Protein AF-A0A5C3KF62-F1 (afdb_monomer_lite)

Structure (mmCIF, N/CA/C/O backbone):
data_AF-A0A5C3KF62-F1
#
_entry.id   AF-A0A5C3KF62-F1
#
loop_
_atom_site.group_PDB
_atom_site.id
_atom_site.type_symbol
_atom_site.label_atom_id
_atom_site.label_alt_id
_atom_site.label_comp_id
_atom_site.label_asym_id
_atom_site.label_entity_id
_atom_site.label_seq_id
_atom_site.pdbx_PDB_ins_code
_atom_site.Cartn_x
_atom_site.Cartn_y
_atom_site.Cartn_z
_atom_site.occupancy
_atom_site.B_iso_or_equiv
_atom_site.auth_seq_id
_atom_site.auth_comp_id
_atom_site.auth_asym_id
_atom_site.auth_atom_id
_atom_site.pdbx_PDB_model_num
ATOM 1 N N . MET A 1 1 ? -31.194 -7.137 2.873 1.00 35.03 1 MET A N 1
ATOM 2 C CA . MET A 1 1 ? -30.695 -8.421 3.403 1.00 35.03 1 MET A CA 1
ATOM 3 C C . MET A 1 1 ? -29.855 -8.098 4.618 1.00 35.03 1 MET A C 1
ATOM 5 O O . MET A 1 1 ? -28.847 -7.423 4.482 1.00 35.03 1 MET A O 1
ATOM 9 N N . SER A 1 2 ? -30.361 -8.461 5.791 1.00 51.53 2 SER A N 1
ATOM 10 C CA . SER A 1 2 ? -29.758 -8.175 7.091 1.00 51.53 2 SER A CA 1
ATOM 11 C C . SER A 1 2 ? -28.684 -9.215 7.401 1.00 51.53 2 SER A C 1
ATOM 13 O O . SER A 1 2 ? -28.989 -10.405 7.411 1.00 51.53 2 SER A O 1
ATOM 15 N N . SER A 1 3 ? -27.454 -8.788 7.676 1.00 46.00 3 SER A N 1
ATOM 16 C CA . SER A 1 3 ? -26.420 -9.635 8.280 1.00 46.00 3 SER A CA 1
ATOM 17 C C . SER A 1 3 ? -26.345 -9.331 9.775 1.00 46.00 3 SER A C 1
ATOM 19 O O . SER A 1 3 ? -25.869 -8.274 10.186 1.00 46.00 3 SER A O 1
ATOM 21 N N . LEU A 1 4 ? -26.875 -10.254 10.575 1.00 55.00 4 LEU A N 1
ATOM 22 C CA . LEU A 1 4 ? -26.883 -10.215 12.031 1.00 55.00 4 LEU A CA 1
ATOM 23 C C . LEU A 1 4 ? -25.556 -10.784 12.578 1.00 55.00 4 LEU A C 1
ATOM 25 O O . LEU A 1 4 ? -25.216 -11.925 12.291 1.00 55.00 4 LEU A O 1
ATOM 29 N N . ASN A 1 5 ? -24.891 -9.989 13.417 1.00 70.38 5 ASN A N 1
ATOM 30 C CA . ASN A 1 5 ? -24.094 -10.375 14.589 1.00 70.38 5 ASN A CA 1
ATOM 31 C C . ASN A 1 5 ? -22.841 -11.270 14.418 1.00 70.38 5 ASN A C 1
ATOM 33 O O . ASN A 1 5 ? -22.902 -12.488 14.565 1.00 70.38 5 ASN A O 1
ATOM 37 N N . CYS A 1 6 ? -21.676 -10.619 14.327 1.00 50.72 6 CYS A N 1
ATOM 38 C CA . CYS A 1 6 ? -20.430 -11.100 14.928 1.00 50.72 6 CYS A CA 1
ATOM 39 C C . CYS A 1 6 ? -19.876 -9.970 15.810 1.00 50.72 6 CYS A C 1
ATOM 41 O O . CYS A 1 6 ? -19.824 -8.816 15.394 1.00 50.72 6 CYS A O 1
ATOM 43 N N . THR A 1 7 ? -19.516 -10.285 17.047 1.00 60.16 7 THR A N 1
ATOM 44 C CA . THR A 1 7 ? -18.985 -9.349 18.044 1.00 60.16 7 THR A CA 1
ATOM 45 C C . THR A 1 7 ? -17.746 -8.591 17.555 1.00 60.16 7 THR A C 1
ATOM 47 O O . THR A 1 7 ? -16.794 -9.223 17.103 1.00 60.16 7 THR A O 1
ATOM 50 N N . GLY A 1 8 ? -17.707 -7.275 17.790 1.00 59.47 8 GLY A N 1
ATOM 51 C CA . GLY A 1 8 ? -16.465 -6.497 17.838 1.00 59.47 8 GLY A CA 1
ATOM 52 C C . GLY A 1 8 ? -16.222 -5.606 16.623 1.00 59.47 8 GLY A C 1
ATOM 53 O O . GLY A 1 8 ? -15.629 -6.047 15.652 1.00 59.47 8 GLY A O 1
ATOM 54 N N . ILE A 1 9 ? -16.628 -4.343 16.773 1.00 56.62 9 ILE A N 1
ATOM 55 C CA . ILE A 1 9 ? -16.185 -3.140 16.042 1.00 56.62 9 ILE A CA 1
ATOM 56 C C . ILE A 1 9 ? -16.285 -3.216 14.527 1.00 56.62 9 ILE A C 1
ATOM 58 O O . ILE A 1 9 ? -15.514 -3.896 13.856 1.00 56.62 9 ILE A O 1
ATOM 62 N N . ASP A 1 10 ? -17.199 -2.408 14.000 1.00 64.50 10 ASP A N 1
ATOM 63 C CA . ASP A 1 10 ? -17.324 -2.220 12.566 1.00 64.50 10 ASP A CA 1
ATOM 64 C C . ASP A 1 10 ? -16.020 -1.597 12.023 1.00 64.50 10 ASP A C 1
ATOM 66 O O . ASP A 1 10 ? -15.605 -0.534 12.506 1.00 64.50 10 ASP A O 1
ATOM 70 N N . PRO A 1 11 ? -15.309 -2.260 11.095 1.00 63.50 11 PRO A N 1
ATOM 71 C CA . PRO A 1 11 ? -14.113 -1.702 10.484 1.00 63.50 11 PRO A CA 1
ATOM 72 C C . PRO A 1 11 ? -14.377 -0.337 9.867 1.00 63.50 11 PRO A C 1
ATOM 74 O O . PRO A 1 11 ? -15.355 -0.147 9.149 1.00 63.50 11 PRO A O 1
ATOM 77 N N . ASN A 1 12 ? -13.439 0.591 10.063 1.00 73.06 12 ASN A N 1
ATOM 78 C CA . ASN A 1 12 ? -13.526 1.886 9.410 1.00 73.06 12 ASN A CA 1
ATOM 79 C C . ASN A 1 12 ? -13.448 1.693 7.874 1.00 73.06 12 ASN A C 1
ATOM 81 O O . ASN A 1 12 ? -12.402 1.233 7.379 1.00 73.06 12 ASN A O 1
ATOM 85 N N . PRO A 1 13 ? -14.514 2.030 7.117 1.00 73.94 13 PRO A N 1
ATOM 86 C CA . PRO A 1 13 ? -14.540 1.883 5.665 1.00 73.94 13 PRO A CA 1
ATOM 87 C C . PRO A 1 13 ? -13.480 2.742 4.962 1.00 73.94 1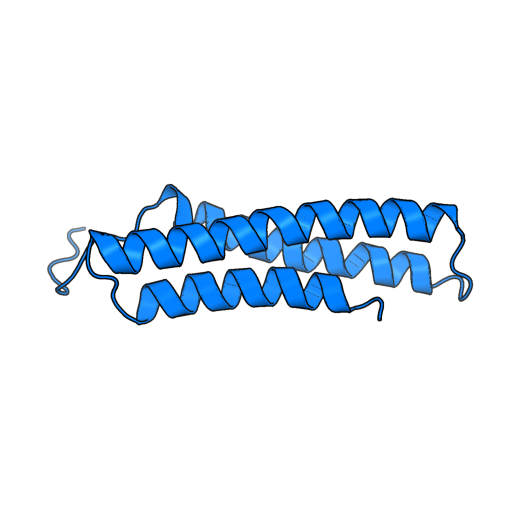3 PRO A C 1
ATOM 89 O O . PRO A 1 13 ? -13.023 2.360 3.886 1.00 73.94 13 PRO A O 1
ATOM 92 N N . ASP A 1 14 ? -13.009 3.820 5.590 1.00 73.69 14 ASP A N 1
ATOM 93 C CA . ASP A 1 14 ? -11.968 4.699 5.047 1.00 73.69 14 ASP A CA 1
ATOM 94 C C . ASP A 1 14 ? -10.563 4.080 5.108 1.00 73.69 14 ASP A C 1
ATOM 96 O O . ASP A 1 14 ? -9.663 4.513 4.396 1.00 73.69 14 ASP A O 1
ATOM 100 N N . ILE A 1 15 ? -10.358 3.056 5.946 1.00 73.69 15 ILE A N 1
ATOM 101 C CA . ILE A 1 15 ? -9.051 2.397 6.131 1.00 73.69 15 ILE A CA 1
ATOM 102 C C . ILE A 1 15 ? -9.050 0.972 5.585 1.00 73.69 15 ILE A C 1
ATOM 104 O O . ILE A 1 15 ? -8.060 0.510 5.024 1.00 73.69 15 ILE A O 1
ATOM 108 N N . SER A 1 16 ? -10.155 0.249 5.758 1.00 72.50 16 SER A N 1
ATOM 109 C CA . SER A 1 16 ? -10.238 -1.166 5.387 1.00 72.50 16 SER A CA 1
ATOM 110 C C . SER A 1 16 ? -11.484 -1.507 4.580 1.00 72.50 16 SER A C 1
ATOM 112 O O . SER A 1 16 ? -11.811 -2.688 4.433 1.00 72.50 16 SER A O 1
ATOM 114 N N . GLY A 1 17 ? -12.161 -0.499 4.026 1.00 78.25 17 GLY A N 1
ATOM 115 C CA . GLY A 1 17 ? -13.267 -0.697 3.102 1.00 78.25 17 GLY A CA 1
ATOM 116 C C . GLY A 1 17 ? -12.826 -1.371 1.807 1.00 78.25 17 GLY A C 1
ATOM 117 O O . GLY A 1 17 ? -11.648 -1.389 1.443 1.00 78.25 17 GLY A O 1
ATOM 118 N N . VAL A 1 18 ? -13.798 -1.932 1.088 1.00 78.94 18 VAL A N 1
ATOM 119 C CA . VAL A 1 18 ? -13.550 -2.655 -0.169 1.00 78.94 18 VAL A CA 1
ATOM 120 C C . VAL A 1 18 ? -12.812 -1.789 -1.194 1.00 78.94 18 VAL A C 1
ATOM 122 O O . VAL A 1 18 ? -11.858 -2.265 -1.796 1.00 78.94 18 VAL A O 1
ATOM 125 N N . GLY A 1 19 ? -13.167 -0.504 -1.315 1.00 79.81 19 GLY A N 1
ATOM 126 C CA . GLY A 1 19 ? -12.511 0.425 -2.238 1.00 79.81 19 GLY A CA 1
ATOM 127 C C . GLY A 1 19 ? -11.027 0.631 -1.929 1.00 79.81 19 GLY A C 1
ATOM 128 O O . GLY A 1 19 ? -10.206 0.587 -2.840 1.00 79.81 19 GLY A O 1
ATOM 129 N N . VAL A 1 20 ? -10.672 0.766 -0.647 1.00 80.81 20 VAL A N 1
ATOM 130 C CA . VAL A 1 20 ? -9.278 0.927 -0.201 1.00 80.81 20 VAL A CA 1
ATOM 131 C C . VAL A 1 20 ? -8.466 -0.326 -0.517 1.00 80.81 20 VAL A C 1
ATOM 133 O O . VAL A 1 20 ? -7.385 -0.237 -1.093 1.00 80.81 20 VAL A O 1
ATOM 136 N N . ARG A 1 21 ? -9.011 -1.511 -0.215 1.00 80.00 21 ARG A N 1
ATOM 137 C CA . ARG A 1 21 ? -8.345 -2.789 -0.516 1.00 80.00 21 ARG A CA 1
ATOM 138 C C . ARG A 1 21 ? -8.132 -2.963 -2.018 1.00 80.00 21 ARG A C 1
ATOM 140 O O . ARG A 1 21 ? -7.024 -3.272 -2.440 1.00 80.00 21 ARG A O 1
ATOM 147 N N . THR A 1 22 ? -9.168 -2.726 -2.824 1.00 81.19 22 THR A N 1
ATOM 148 C CA . THR A 1 22 ? -9.081 -2.824 -4.286 1.00 81.19 22 THR A CA 1
ATOM 149 C C . THR A 1 22 ? -8.067 -1.836 -4.859 1.00 81.19 22 THR A C 1
ATOM 151 O O . THR A 1 22 ? -7.281 -2.226 -5.718 1.00 81.19 22 THR A O 1
ATOM 154 N N . ALA A 1 23 ? -8.031 -0.595 -4.364 1.00 83.19 23 ALA A N 1
ATOM 155 C CA . ALA A 1 23 ? -7.064 0.409 -4.800 1.00 83.19 23 ALA A CA 1
ATOM 156 C C . ALA A 1 23 ? -5.622 -0.001 -4.477 1.00 83.19 23 ALA A C 1
ATOM 158 O O . ALA A 1 23 ? -4.761 0.105 -5.341 1.00 83.19 23 ALA A O 1
ATOM 159 N N . ILE A 1 24 ? -5.363 -0.535 -3.279 1.00 80.50 24 ILE A N 1
ATOM 160 C CA . ILE A 1 24 ? -4.019 -0.983 -2.890 1.00 80.50 24 ILE A CA 1
ATOM 161 C C . ILE A 1 24 ? -3.595 -2.215 -3.694 1.00 80.50 24 ILE A C 1
ATOM 163 O O . ILE A 1 24 ? -2.447 -2.290 -4.114 1.00 80.50 24 ILE A O 1
ATOM 167 N N . TYR A 1 25 ? -4.502 -3.157 -3.977 1.00 80.50 25 TYR A N 1
ATOM 168 C CA . TYR A 1 25 ? -4.185 -4.291 -4.853 1.00 80.50 25 TYR A CA 1
ATOM 169 C C . TYR A 1 25 ? -3.900 -3.852 -6.290 1.00 80.50 25 TYR A C 1
ATOM 171 O O . TYR A 1 25 ? -2.944 -4.331 -6.896 1.00 80.50 25 TYR A O 1
ATOM 179 N N . ALA A 1 26 ? -4.696 -2.927 -6.830 1.00 81.69 26 ALA A N 1
ATOM 180 C CA . ALA A 1 26 ? -4.461 -2.368 -8.155 1.00 81.69 26 ALA A CA 1
ATOM 181 C C . ALA A 1 26 ? -3.132 -1.602 -8.202 1.00 81.69 26 ALA A C 1
ATOM 183 O O . ALA A 1 26 ? -2.342 -1.815 -9.116 1.00 81.69 26 ALA A O 1
ATOM 184 N N . GLN A 1 27 ? -2.855 -0.774 -7.191 1.00 82.44 27 GLN A N 1
ATOM 185 C CA . GLN A 1 27 ? -1.590 -0.062 -7.038 1.00 82.44 27 GLN A CA 1
ATOM 186 C C . GLN A 1 27 ? -0.425 -1.049 -6.993 1.00 82.44 27 GLN A C 1
ATOM 188 O O . GLN A 1 27 ? 0.472 -0.930 -7.811 1.00 82.44 27 GLN A O 1
ATOM 193 N N . ALA A 1 28 ? -0.467 -2.057 -6.119 1.00 76.62 28 ALA A N 1
ATOM 194 C CA . ALA A 1 28 ? 0.584 -3.066 -6.001 1.00 76.62 28 ALA A CA 1
ATOM 195 C C . ALA A 1 28 ? 0.828 -3.830 -7.310 1.00 76.62 28 ALA A C 1
ATOM 197 O O . ALA A 1 28 ? 1.961 -4.169 -7.630 1.00 76.62 28 ALA A O 1
ATOM 198 N N . PHE A 1 29 ? -0.224 -4.098 -8.085 1.00 78.44 29 PHE A N 1
ATOM 199 C CA . PHE A 1 29 ? -0.081 -4.736 -9.388 1.00 78.44 29 PHE A CA 1
ATOM 200 C C . PHE A 1 29 ? 0.574 -3.801 -10.414 1.00 78.44 29 PHE A C 1
ATOM 202 O O . PHE A 1 29 ? 1.515 -4.197 -11.096 1.00 78.44 29 PHE A O 1
ATOM 209 N N . LEU A 1 30 ? 0.112 -2.552 -10.509 1.00 81.88 30 LEU A N 1
ATOM 210 C CA . LEU A 1 30 ? 0.634 -1.565 -11.460 1.00 81.88 30 LEU A CA 1
ATOM 211 C C . LEU A 1 30 ? 2.075 -1.146 -11.139 1.00 81.88 30 LEU A C 1
ATOM 213 O O . LEU A 1 30 ? 2.866 -0.913 -12.051 1.00 81.88 30 LEU A O 1
ATOM 217 N N . THR A 1 31 ? 2.440 -1.085 -9.860 1.00 77.38 31 THR A N 1
ATOM 218 C CA . THR A 1 31 ? 3.784 -0.691 -9.421 1.00 77.38 31 THR A CA 1
ATOM 219 C C . THR A 1 31 ? 4.830 -1.764 -9.683 1.00 77.38 31 THR A C 1
ATOM 221 O O . THR A 1 31 ? 6.003 -1.428 -9.764 1.00 77.38 31 THR A O 1
ATOM 224 N N . LEU A 1 32 ? 4.429 -3.022 -9.894 1.00 75.44 32 LEU A N 1
ATOM 225 C CA . LEU A 1 32 ? 5.320 -4.078 -10.380 1.00 75.44 32 LEU A CA 1
ATOM 226 C C . LEU A 1 32 ? 5.600 -3.964 -11.886 1.00 75.44 32 LEU A C 1
ATOM 228 O O . LEU A 1 32 ? 6.626 -4.444 -12.355 1.00 75.44 32 LEU A O 1
ATOM 232 N N . ILE A 1 33 ? 4.722 -3.316 -12.657 1.00 81.88 33 ILE A N 1
ATOM 233 C CA . ILE A 1 33 ? 4.877 -3.201 -14.116 1.00 81.88 33 ILE A CA 1
ATOM 234 C C . ILE A 1 33 ? 6.022 -2.248 -14.481 1.00 81.88 33 ILE A C 1
ATOM 236 O O . ILE A 1 33 ? 6.784 -2.539 -15.397 1.00 81.88 33 ILE A O 1
ATOM 240 N N . GLN A 1 34 ? 6.163 -1.128 -13.767 1.00 79.56 34 GLN A N 1
ATOM 241 C CA . GLN A 1 34 ? 7.218 -0.131 -14.015 1.00 79.56 34 GLN A CA 1
ATOM 242 C C . GLN A 1 34 ? 8.648 -0.717 -13.929 1.00 79.56 34 GLN A C 1
ATOM 244 O O . GLN A 1 34 ? 9.375 -0.586 -14.912 1.00 79.56 34 GLN A O 1
ATOM 249 N N . PRO A 1 35 ? 9.040 -1.446 -12.859 1.00 76.50 35 PRO A N 1
ATOM 250 C CA . PRO A 1 35 ? 10.294 -2.200 -12.800 1.00 76.50 35 PRO A CA 1
ATOM 251 C C . PRO A 1 35 ? 10.515 -3.138 -13.965 1.00 76.50 35 PRO A C 1
ATOM 253 O O . PRO A 1 35 ? 11.623 -3.229 -14.482 1.00 76.50 35 PRO A O 1
ATOM 256 N N . ILE A 1 36 ? 9.469 -3.871 -14.349 1.00 80.31 36 ILE A N 1
ATOM 257 C CA . ILE A 1 36 ? 9.577 -4.867 -15.406 1.00 80.31 36 ILE A CA 1
ATOM 258 C C . ILE A 1 36 ? 9.925 -4.159 -16.709 1.00 80.31 36 ILE A C 1
ATOM 260 O O . ILE A 1 36 ? 10.856 -4.586 -17.376 1.00 80.31 36 ILE A O 1
ATOM 264 N N . ILE A 1 37 ? 9.236 -3.061 -17.035 1.00 81.31 37 ILE A N 1
ATOM 265 C CA . ILE A 1 37 ? 9.504 -2.280 -18.247 1.00 81.31 37 ILE A CA 1
ATOM 266 C C . ILE A 1 37 ? 10.918 -1.690 -18.218 1.00 81.31 37 ILE A C 1
ATOM 268 O O . ILE A 1 37 ? 11.651 -1.888 -19.182 1.00 81.31 37 ILE A O 1
ATOM 272 N N . ALA A 1 38 ? 11.319 -1.049 -17.116 1.00 77.62 38 ALA A N 1
ATOM 273 C CA . ALA A 1 38 ? 12.663 -0.480 -16.966 1.00 77.62 38 ALA A CA 1
ATOM 274 C C . ALA A 1 38 ? 13.768 -1.554 -17.050 1.00 77.62 38 ALA A C 1
ATOM 276 O O . ALA A 1 38 ? 14.856 -1.316 -17.559 1.00 77.62 38 ALA A O 1
ATOM 277 N N . SER A 1 39 ? 13.490 -2.783 -16.605 1.00 77.62 39 SER A N 1
ATOM 278 C CA . SER A 1 39 ? 14.450 -3.888 -16.661 1.00 77.62 39 SER A CA 1
ATOM 279 C C . SER A 1 39 ? 14.554 -4.555 -18.041 1.00 77.62 39 SER A C 1
ATOM 281 O O . SER A 1 39 ? 15.483 -5.343 -18.241 1.00 77.62 39 SER A O 1
ATOM 283 N N . LEU A 1 40 ? 13.635 -4.303 -18.985 1.00 82.75 40 LEU A N 1
ATOM 284 C CA . LEU A 1 40 ? 13.640 -4.969 -20.298 1.00 82.75 40 LEU A CA 1
ATOM 285 C C . LEU A 1 40 ? 14.809 -4.535 -21.190 1.00 82.75 40 LEU A C 1
ATOM 287 O O . LEU A 1 40 ? 15.285 -5.353 -21.974 1.00 82.75 40 LEU A O 1
ATOM 291 N N . ASP A 1 41 ? 15.277 -3.291 -21.065 1.00 80.81 41 ASP A N 1
ATOM 292 C CA . ASP A 1 41 ? 16.409 -2.775 -21.852 1.00 80.81 41 ASP A CA 1
ATOM 293 C C . ASP A 1 41 ? 17.771 -3.243 -21.292 1.00 80.81 41 ASP A C 1
ATOM 295 O O . ASP A 1 41 ? 18.828 -3.050 -21.886 1.00 80.81 41 ASP A O 1
ATOM 299 N N . GLY A 1 42 ? 17.773 -3.899 -20.123 1.00 76.94 42 GLY A N 1
ATOM 300 C CA . GLY A 1 42 ? 18.985 -4.410 -19.476 1.00 76.94 42 GLY A CA 1
ATOM 301 C C . GLY A 1 42 ? 19.947 -3.323 -18.976 1.00 76.94 42 GLY A C 1
ATOM 302 O O . GLY A 1 42 ? 21.014 -3.648 -18.452 1.00 76.94 42 GLY A O 1
ATOM 303 N N . HIS A 1 43 ? 19.575 -2.049 -19.105 1.00 81.00 43 HIS A N 1
ATOM 304 C CA . HIS A 1 43 ? 20.300 -0.894 -18.599 1.00 81.00 43 HIS A CA 1
ATOM 305 C C . HIS A 1 43 ? 19.318 0.020 -17.867 1.00 81.00 43 HIS A C 1
ATOM 307 O O . HIS A 1 43 ? 18.291 0.370 -18.430 1.00 81.00 43 HIS A O 1
ATOM 313 N N . ILE A 1 44 ? 19.627 0.382 -16.620 1.00 80.62 44 ILE A N 1
ATOM 314 C CA . ILE A 1 44 ? 18.813 1.311 -15.827 1.00 80.62 44 ILE A CA 1
ATOM 315 C C . ILE A 1 44 ? 19.460 2.691 -15.943 1.00 80.62 44 ILE A C 1
ATOM 317 O O . ILE A 1 44 ? 20.587 2.880 -15.478 1.00 80.62 44 ILE A O 1
ATOM 321 N N . SER A 1 45 ? 18.768 3.641 -16.570 1.00 84.31 45 SER A N 1
ATOM 322 C CA . SER A 1 45 ? 19.181 5.046 -16.614 1.00 84.31 45 SER A CA 1
ATOM 323 C C . SER A 1 45 ? 19.000 5.724 -15.249 1.00 84.31 45 SER A C 1
ATOM 325 O O . SER A 1 45 ? 18.110 5.374 -14.473 1.00 84.31 45 SER A O 1
ATOM 327 N N . GLU A 1 46 ? 19.796 6.758 -14.967 1.00 85.12 46 GLU A N 1
ATOM 328 C CA . GLU A 1 46 ? 19.641 7.604 -13.770 1.00 85.12 46 GLU A CA 1
ATOM 329 C C . GLU A 1 46 ? 18.258 8.286 -13.711 1.00 85.12 46 GLU A C 1
ATOM 331 O O . GLU A 1 46 ? 17.718 8.513 -12.629 1.00 85.12 46 GLU A O 1
ATOM 336 N N . GLU A 1 47 ? 17.661 8.588 -14.870 1.00 85.81 47 GLU A N 1
ATOM 337 C CA . GLU A 1 47 ? 16.305 9.149 -14.966 1.00 85.81 47 GLU A CA 1
ATOM 338 C C . GLU A 1 47 ? 15.245 8.122 -14.540 1.00 85.81 47 GLU A C 1
ATOM 340 O O . GLU A 1 47 ? 14.413 8.414 -13.682 1.00 85.81 47 GLU A O 1
ATOM 345 N N . GLU A 1 48 ? 15.341 6.886 -15.040 1.00 82.06 48 GLU A N 1
ATOM 346 C CA . GLU A 1 48 ? 14.439 5.784 -14.675 1.00 82.06 48 GLU A CA 1
ATOM 347 C C . GLU A 1 48 ? 14.569 5.422 -13.194 1.00 82.06 48 GLU A C 1
ATOM 349 O O . GLU A 1 48 ? 13.571 5.154 -12.525 1.00 82.06 48 GLU A O 1
ATOM 354 N N . LEU A 1 49 ? 15.792 5.466 -12.657 1.00 84.12 49 LEU A N 1
ATOM 355 C CA . LEU A 1 49 ? 16.051 5.279 -11.234 1.00 84.12 49 LEU A CA 1
ATOM 356 C C . LEU A 1 49 ? 15.392 6.381 -10.389 1.00 84.12 49 LEU A C 1
ATOM 358 O O . LEU A 1 49 ? 14.866 6.093 -9.313 1.00 84.12 49 LEU A O 1
ATOM 362 N N . SER A 1 50 ? 15.397 7.631 -10.861 1.00 85.31 50 SER A N 1
ATOM 363 C CA . SER A 1 50 ? 14.760 8.759 -10.171 1.00 85.31 50 SER A CA 1
ATOM 364 C C . SER A 1 50 ? 13.234 8.651 -10.171 1.00 85.31 50 SER A C 1
ATOM 366 O O . SER A 1 50 ? 12.611 8.764 -9.110 1.00 85.31 50 SER A O 1
ATOM 368 N N . ASP A 1 51 ? 12.633 8.351 -11.324 1.00 84.88 51 ASP A N 1
ATOM 369 C CA . ASP A 1 51 ? 11.186 8.143 -11.465 1.00 84.88 51 ASP A CA 1
ATOM 370 C C . ASP A 1 51 ? 10.702 7.000 -10.584 1.00 84.88 51 ASP A C 1
ATOM 372 O O . ASP A 1 51 ? 9.679 7.073 -9.893 1.00 84.88 51 ASP A O 1
ATOM 376 N N . LEU A 1 52 ? 11.497 5.944 -10.548 1.00 82.06 52 LEU A N 1
ATOM 377 C CA . LEU A 1 52 ? 11.236 4.810 -9.708 1.00 82.06 52 LEU A CA 1
ATOM 378 C C . LEU A 1 52 ? 11.382 5.126 -8.217 1.00 82.06 52 LEU A C 1
ATOM 380 O O . LEU A 1 52 ? 10.589 4.648 -7.404 1.00 82.06 52 LEU A O 1
ATOM 384 N N . HIS A 1 53 ? 12.362 5.944 -7.841 1.00 81.56 53 HIS A N 1
ATOM 385 C CA . HIS A 1 53 ? 12.500 6.419 -6.470 1.00 81.56 53 HIS A CA 1
ATOM 386 C C . HIS A 1 53 ? 11.278 7.251 -6.050 1.00 81.56 53 HIS A C 1
ATOM 388 O O . HIS A 1 53 ? 10.784 7.127 -4.926 1.00 81.56 53 HIS A O 1
ATOM 394 N N . LEU A 1 54 ? 10.743 8.071 -6.956 1.00 83.81 54 LEU A N 1
ATOM 395 C CA . LEU A 1 54 ? 9.523 8.837 -6.714 1.00 83.81 54 LEU A CA 1
ATOM 396 C C . LEU A 1 54 ? 8.310 7.910 -6.531 1.00 83.81 54 LEU A C 1
ATOM 398 O O . LEU A 1 54 ? 7.531 8.082 -5.587 1.00 83.81 54 LEU A O 1
ATOM 402 N N . LEU A 1 55 ? 8.188 6.889 -7.387 1.00 82.25 55 LEU A N 1
ATOM 403 C CA . LEU A 1 55 ? 7.177 5.838 -7.274 1.00 82.25 55 LEU A CA 1
ATOM 404 C C . LEU A 1 55 ? 7.281 5.114 -5.922 1.00 82.25 55 LEU A C 1
ATOM 406 O O . LEU A 1 55 ? 6.275 4.933 -5.237 1.00 82.25 55 LEU A O 1
ATOM 410 N N . TYR A 1 56 ? 8.501 4.768 -5.503 1.00 77.69 56 TYR A N 1
ATOM 411 C CA . TYR A 1 56 ? 8.811 4.144 -4.216 1.00 77.69 56 TYR A CA 1
ATOM 412 C C . TYR A 1 56 ? 8.309 4.983 -3.033 1.00 77.69 56 TYR A C 1
ATOM 414 O O . TYR A 1 56 ? 7.574 4.471 -2.182 1.00 77.69 56 TYR A O 1
ATOM 422 N N . ILE A 1 57 ? 8.624 6.283 -2.994 1.00 80.69 57 ILE A N 1
ATOM 423 C CA . ILE A 1 57 ? 8.161 7.182 -1.922 1.00 80.69 57 ILE A CA 1
ATOM 424 C C . ILE A 1 57 ? 6.626 7.247 -1.895 1.00 80.69 57 ILE A C 1
ATOM 426 O O . ILE A 1 57 ? 6.022 7.214 -0.817 1.00 80.69 57 ILE A O 1
ATOM 430 N N . GLY A 1 58 ? 5.993 7.288 -3.073 1.00 81.19 58 GLY A N 1
ATOM 431 C CA . GLY A 1 58 ? 4.538 7.322 -3.222 1.00 81.19 58 GLY A CA 1
ATOM 432 C C . GLY A 1 58 ? 3.818 6.091 -2.662 1.00 81.19 58 GLY A C 1
ATOM 433 O O . GLY A 1 58 ? 2.667 6.197 -2.248 1.00 81.19 58 GLY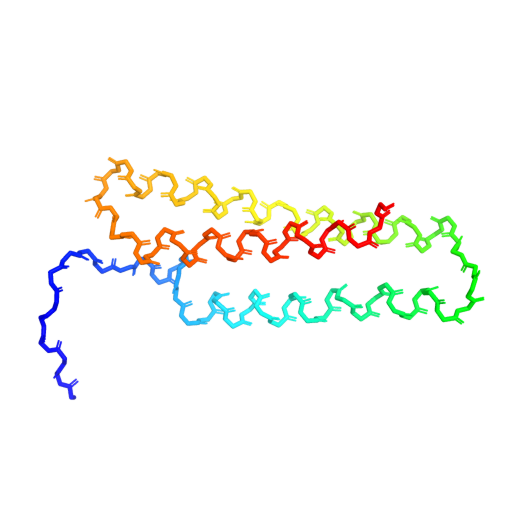 A O 1
ATOM 434 N N . ILE A 1 59 ? 4.489 4.941 -2.592 1.00 78.88 59 ILE A N 1
ATOM 435 C CA . ILE A 1 59 ? 3.951 3.679 -2.058 1.00 78.88 59 ILE A CA 1
ATOM 436 C C . ILE A 1 59 ? 4.294 3.523 -0.569 1.00 78.88 59 ILE A C 1
ATOM 438 O O . ILE A 1 59 ? 3.461 3.092 0.237 1.00 78.88 59 ILE A O 1
ATOM 442 N N . LEU A 1 60 ? 5.507 3.911 -0.174 1.00 78.81 60 LEU A N 1
ATOM 443 C CA . LEU A 1 60 ? 5.977 3.803 1.203 1.00 78.81 60 LEU A CA 1
ATOM 444 C C . LEU A 1 60 ? 5.136 4.662 2.157 1.00 78.81 60 LEU A C 1
ATOM 446 O O . LEU A 1 60 ? 4.715 4.190 3.215 1.00 78.81 60 LEU A O 1
ATOM 450 N N . LEU A 1 61 ? 4.849 5.909 1.773 1.00 80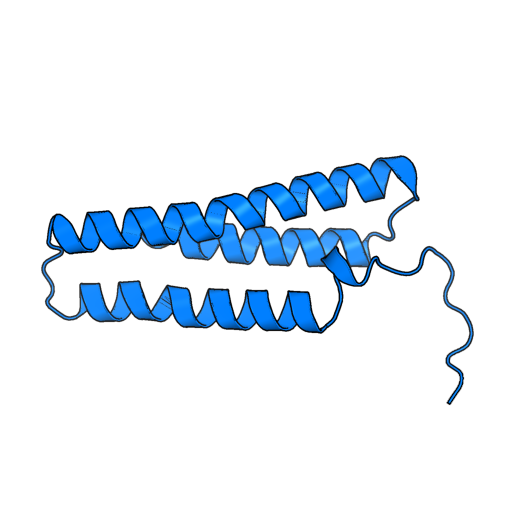.94 61 LEU A N 1
ATOM 451 C CA . LEU A 1 61 ? 4.147 6.862 2.631 1.00 80.94 61 LEU A CA 1
ATOM 452 C C . LEU A 1 61 ? 2.720 6.393 3.010 1.00 80.94 61 LEU A C 1
ATOM 454 O O . LEU A 1 61 ? 2.414 6.365 4.208 1.00 80.94 61 LEU A O 1
ATOM 458 N N . PRO A 1 62 ? 1.865 5.930 2.073 1.00 79.88 62 PRO A N 1
ATOM 459 C CA . PRO A 1 62 ? 0.584 5.305 2.410 1.00 79.88 62 PRO A CA 1
ATOM 460 C C . PRO A 1 62 ? 0.729 4.023 3.237 1.00 79.88 62 PRO A C 1
ATOM 462 O O . PRO A 1 62 ? -0.075 3.783 4.134 1.00 79.88 62 PRO A O 1
ATOM 465 N N . GLY A 1 63 ? 1.763 3.211 2.981 1.00 76.31 63 GLY A N 1
ATOM 466 C CA . GLY A 1 63 ? 2.024 1.987 3.749 1.00 76.31 63 GLY A CA 1
ATOM 467 C C . GLY A 1 63 ? 2.296 2.272 5.231 1.00 76.31 63 GLY A C 1
ATOM 468 O O . GLY A 1 63 ? 1.739 1.606 6.107 1.00 76.31 63 GLY A O 1
ATOM 469 N N . CYS A 1 64 ? 3.093 3.305 5.515 1.00 78.50 64 CYS A N 1
ATOM 470 C CA 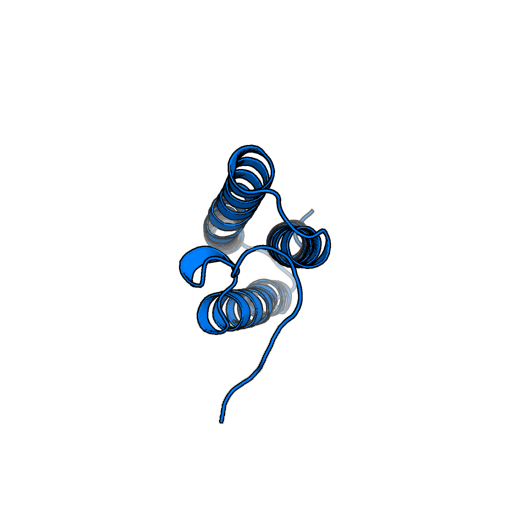. CYS A 1 64 ? 3.353 3.797 6.869 1.00 78.50 64 CYS A CA 1
ATOM 471 C C . CYS A 1 64 ? 2.100 4.413 7.514 1.00 78.50 64 CYS A C 1
ATOM 473 O O . CYS A 1 64 ? 1.822 4.159 8.688 1.00 78.50 64 CYS A O 1
ATOM 475 N N . ALA A 1 65 ? 1.311 5.183 6.755 1.00 82.12 65 ALA A N 1
ATOM 476 C CA . ALA A 1 65 ? 0.068 5.786 7.242 1.00 82.12 65 ALA A CA 1
ATOM 477 C C . ALA A 1 65 ? -0.977 4.730 7.647 1.00 82.12 65 ALA A C 1
ATOM 479 O O . ALA A 1 65 ? -1.655 4.881 8.669 1.00 82.12 65 ALA A O 1
ATOM 480 N N . LEU A 1 66 ? -1.073 3.631 6.892 1.00 78.38 66 LEU A N 1
ATOM 481 C CA . LEU A 1 66 ? -1.942 2.498 7.207 1.00 78.38 66 LEU A CA 1
ATOM 482 C C . LEU A 1 66 ? -1.515 1.783 8.497 1.00 78.38 66 LEU A C 1
ATOM 484 O O . LEU A 1 66 ? -2.370 1.493 9.333 1.00 78.38 66 LEU A O 1
ATOM 488 N N . LEU A 1 67 ? -0.211 1.563 8.713 1.00 77.44 67 LEU A N 1
ATOM 489 C CA . LEU A 1 67 ? 0.298 0.984 9.966 1.00 77.44 67 LEU A CA 1
ATOM 490 C C . LEU A 1 67 ? -0.021 1.861 11.174 1.00 77.44 67 LEU A C 1
ATOM 492 O O . LEU A 1 67 ? -0.535 1.362 12.174 1.00 77.44 67 LEU A O 1
ATOM 496 N N . LEU A 1 68 ? 0.247 3.165 11.076 1.00 81.44 68 LEU A N 1
ATOM 497 C CA . LEU A 1 68 ? -0.070 4.111 12.145 1.00 81.44 68 LEU A CA 1
ATOM 498 C C . LEU A 1 68 ? -1.573 4.122 12.445 1.00 81.44 68 LEU A C 1
ATOM 500 O O . LEU A 1 68 ? -1.969 4.061 13.607 1.00 81.44 68 LEU A O 1
ATOM 504 N N . SER A 1 69 ? -2.411 4.110 11.406 1.00 78.75 69 SER A N 1
ATOM 505 C CA . SER A 1 69 ? -3.869 4.051 11.551 1.00 78.75 69 SER A CA 1
ATOM 506 C C . SER A 1 69 ? -4.331 2.759 12.232 1.00 78.75 69 SER A C 1
ATOM 508 O O . SER A 1 69 ? -5.189 2.810 13.113 1.00 78.75 69 SER A O 1
ATOM 510 N N . ALA A 1 70 ? -3.737 1.611 11.888 1.00 73.69 70 ALA A N 1
ATOM 511 C CA . ALA A 1 70 ? -4.029 0.334 12.540 1.00 73.69 70 ALA A CA 1
ATOM 512 C C . ALA A 1 70 ? -3.618 0.325 14.019 1.00 73.69 70 ALA A C 1
ATOM 514 O O . ALA A 1 70 ? -4.379 -0.157 14.856 1.00 73.69 70 ALA A O 1
ATOM 515 N N . VAL A 1 71 ? -2.451 0.887 14.358 1.00 76.50 71 VAL A N 1
ATOM 516 C CA . VAL A 1 71 ? -1.983 1.007 15.751 1.00 76.50 71 VAL A CA 1
ATOM 517 C C . VAL A 1 71 ? -2.931 1.884 16.570 1.00 76.50 71 VAL A C 1
ATOM 519 O O . VAL A 1 71 ? -3.334 1.496 17.667 1.00 76.50 71 VAL A O 1
ATOM 522 N N . ILE A 1 72 ? -3.339 3.037 16.029 1.00 77.12 72 ILE A N 1
ATOM 523 C CA . ILE A 1 72 ? -4.275 3.951 16.699 1.00 77.12 72 ILE A CA 1
ATOM 524 C C . ILE A 1 72 ? -5.637 3.272 16.905 1.00 77.12 72 ILE A C 1
ATOM 526 O O . ILE A 1 72 ? -6.184 3.310 18.008 1.00 77.12 72 ILE A O 1
ATOM 530 N N . GLN A 1 73 ? -6.168 2.593 15.884 1.00 73.50 73 GLN A N 1
ATOM 531 C CA . GLN A 1 73 ? -7.449 1.886 15.992 1.00 73.50 73 GLN A CA 1
ATOM 532 C C . GLN A 1 73 ? -7.392 0.708 16.978 1.00 73.50 73 GLN A C 1
ATOM 534 O O . GLN A 1 73 ? -8.346 0.498 17.733 1.00 73.50 73 GLN A O 1
ATOM 539 N N . ALA A 1 74 ? -6.267 -0.013 17.036 1.00 70.00 74 ALA A N 1
ATOM 540 C CA . ALA A 1 74 ? -6.006 -1.044 18.041 1.00 70.00 74 ALA A CA 1
ATOM 541 C C . ALA A 1 74 ? -5.993 -0.510 19.467 1.00 70.00 74 ALA A C 1
ATOM 543 O O . ALA A 1 74 ? -6.571 -1.150 20.345 1.00 70.00 74 ALA A O 1
ATOM 544 N N . ALA A 1 75 ? -5.404 0.664 19.685 1.00 71.50 75 ALA A N 1
ATOM 545 C CA . ALA A 1 75 ? -5.319 1.271 21.004 1.00 71.50 75 ALA A CA 1
ATOM 546 C C . ALA A 1 75 ? -6.650 1.868 21.494 1.00 71.50 75 ALA A C 1
ATOM 548 O O . ALA A 1 75 ? -6.943 1.788 22.684 1.00 71.50 75 ALA A O 1
ATOM 549 N N . GLN A 1 76 ? -7.442 2.487 20.611 1.00 73.81 76 GLN A N 1
ATOM 550 C CA . GLN A 1 76 ? -8.621 3.262 21.026 1.00 73.81 76 GLN A CA 1
ATOM 551 C C . GLN A 1 76 ? -9.926 2.474 21.030 1.00 73.81 76 GLN A C 1
ATOM 553 O O . GLN A 1 76 ? -10.744 2.659 21.928 1.00 73.81 76 GLN A O 1
ATOM 558 N N . TYR A 1 77 ? -10.144 1.637 20.018 1.00 62.50 77 TYR A N 1
ATOM 559 C CA . TYR A 1 77 ? -11.450 1.025 19.814 1.00 62.50 77 TYR A CA 1
ATOM 560 C C . TYR A 1 77 ? -11.455 -0.432 20.272 1.00 62.50 77 TYR A C 1
ATOM 562 O O . TYR A 1 77 ? -12.434 -0.849 20.873 1.00 62.50 77 TYR A O 1
ATOM 570 N N . GLY A 1 78 ? -10.350 -1.171 20.125 1.00 59.50 78 GLY A N 1
ATOM 571 C CA . GLY A 1 78 ? -10.283 -2.606 20.423 1.00 59.50 78 GLY A CA 1
ATOM 572 C C . GLY A 1 78 ? -10.398 -3.413 19.136 1.00 59.50 78 GLY A C 1
ATOM 573 O O . GLY A 1 78 ? -11.463 -3.863 18.733 1.00 59.50 78 GLY A O 1
ATOM 574 N N . PHE A 1 79 ? -9.283 -3.563 18.435 1.00 57.75 79 PHE A N 1
ATOM 575 C CA . PHE A 1 79 ? -9.285 -4.115 17.085 1.00 57.75 79 PHE A CA 1
ATOM 576 C C . PHE A 1 79 ? -9.316 -5.641 17.104 1.00 57.75 79 PHE A C 1
ATOM 578 O O . PHE A 1 79 ? -8.511 -6.289 17.772 1.00 57.75 79 PHE A O 1
ATOM 585 N N . THR A 1 80 ? -10.217 -6.238 16.327 1.00 64.56 80 THR A N 1
ATOM 586 C CA . THR A 1 80 ? -10.163 -7.682 16.070 1.00 64.56 80 THR A CA 1
ATOM 587 C C . THR A 1 80 ? -8.858 -7.998 15.325 1.00 64.56 80 THR A C 1
ATOM 589 O O . THR A 1 80 ? -8.500 -7.268 14.394 1.00 64.56 80 THR A O 1
ATOM 592 N N . ALA A 1 81 ? -8.176 -9.097 15.662 1.00 59.19 81 ALA A N 1
ATOM 593 C CA . ALA A 1 81 ? -6.924 -9.493 15.004 1.00 59.19 81 ALA A CA 1
ATOM 594 C C . ALA A 1 81 ? -7.048 -9.590 13.467 1.00 59.19 81 ALA A C 1
ATOM 596 O O . ALA A 1 81 ? -6.098 -9.296 12.749 1.00 59.19 81 ALA A O 1
ATOM 597 N N . TYR A 1 82 ? -8.239 -9.920 12.955 1.00 58.91 82 TYR A N 1
ATOM 598 C CA . TYR A 1 82 ? -8.537 -9.999 11.523 1.00 58.91 82 TYR A CA 1
ATOM 599 C C . TYR A 1 82 ? -8.289 -8.676 10.777 1.00 58.91 82 TYR A C 1
ATOM 601 O O . TYR A 1 82 ? -7.623 -8.657 9.743 1.00 58.91 82 TYR A O 1
ATOM 609 N N . HIS A 1 83 ? -8.761 -7.555 11.325 1.00 63.75 83 HIS A N 1
ATOM 610 C CA . HIS A 1 83 ? -8.584 -6.242 10.706 1.00 63.75 83 HIS A CA 1
ATOM 611 C C . HIS A 1 83 ? -7.138 -5.742 10.818 1.00 63.75 83 HIS A C 1
ATOM 613 O O . HIS A 1 83 ? -6.632 -5.147 9.866 1.00 63.75 83 HIS A O 1
ATOM 619 N N . ALA A 1 84 ? -6.439 -6.045 11.923 1.00 64.81 84 ALA A N 1
ATOM 620 C CA . ALA A 1 84 ? -5.014 -5.715 12.081 1.00 64.81 84 ALA A CA 1
ATOM 621 C C . ALA A 1 84 ? -4.182 -6.423 11.018 1.00 64.81 84 ALA A C 1
ATOM 623 O O . ALA A 1 84 ? -3.351 -5.804 10.362 1.00 64.81 84 ALA A O 1
ATOM 624 N N . ILE A 1 85 ? -4.448 -7.714 10.826 1.00 63.19 85 ILE A N 1
ATOM 625 C CA . ILE A 1 85 ? -3.736 -8.559 9.875 1.00 63.19 85 ILE A CA 1
ATOM 626 C C . ILE A 1 85 ? -3.974 -8.090 8.436 1.00 63.19 85 I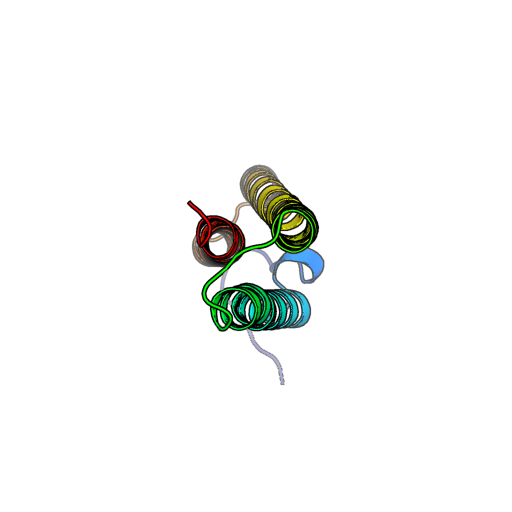LE A C 1
ATOM 628 O O . ILE A 1 85 ? -3.036 -8.068 7.649 1.00 63.19 85 ILE A O 1
ATOM 632 N N . ILE A 1 86 ? -5.185 -7.645 8.087 1.00 69.00 86 ILE A N 1
ATOM 633 C CA . ILE A 1 86 ? -5.466 -7.092 6.752 1.00 69.00 86 ILE A CA 1
ATOM 634 C C . ILE A 1 86 ? -4.666 -5.814 6.495 1.00 69.00 86 ILE A C 1
ATOM 636 O O . ILE A 1 86 ? -4.025 -5.703 5.452 1.00 69.00 86 ILE A O 1
ATOM 640 N N . VAL A 1 87 ? -4.670 -4.865 7.436 1.00 68.19 87 VAL A N 1
ATOM 641 C CA . VAL A 1 87 ? -3.919 -3.609 7.276 1.00 68.19 87 VAL A CA 1
ATOM 642 C C . VAL A 1 87 ? -2.410 -3.862 7.287 1.00 68.19 87 VAL A C 1
ATOM 644 O O . VAL A 1 87 ? -1.675 -3.243 6.520 1.00 68.19 87 VAL A O 1
ATOM 647 N N . LEU A 1 88 ? -1.952 -4.834 8.079 1.00 69.50 88 LEU A N 1
ATOM 648 C CA . LEU A 1 88 ? -0.568 -5.292 8.078 1.00 69.50 88 LEU A CA 1
ATOM 649 C C . LEU A 1 88 ? -0.185 -5.908 6.729 1.00 69.50 88 LEU A C 1
ATOM 651 O O . LEU A 1 88 ? 0.841 -5.531 6.179 1.00 69.50 88 LEU A O 1
ATOM 655 N N . TYR A 1 89 ? -1.012 -6.782 6.150 1.00 68.31 89 TYR A N 1
ATOM 656 C CA . TYR A 1 89 ? -0.762 -7.336 4.818 1.00 68.31 89 TYR A CA 1
ATOM 657 C C . TYR A 1 89 ? -0.763 -6.259 3.734 1.00 68.31 89 TYR A C 1
ATOM 659 O O . TYR A 1 89 ? 0.088 -6.298 2.856 1.00 68.31 89 TYR A O 1
ATOM 667 N N . LEU A 1 90 ? -1.660 -5.273 3.801 1.00 67.06 90 LEU A N 1
ATOM 668 C CA . LEU A 1 90 ? -1.691 -4.145 2.861 1.00 67.06 90 LEU A CA 1
ATOM 669 C C . LEU A 1 90 ? -0.428 -3.280 2.972 1.00 67.06 90 LEU A C 1
ATOM 671 O O . LEU A 1 90 ? 0.154 -2.903 1.958 1.00 67.06 90 LEU A O 1
ATOM 675 N N . SER A 1 91 ? 0.037 -3.024 4.196 1.00 68.75 91 SER A N 1
ATOM 676 C CA . SER A 1 91 ? 1.300 -2.327 4.444 1.00 68.75 91 SER A CA 1
ATOM 677 C C . SER A 1 91 ? 2.504 -3.125 3.944 1.00 68.75 91 SER A C 1
ATOM 679 O O . SER A 1 91 ? 3.367 -2.569 3.271 1.00 68.75 91 SER A O 1
ATOM 681 N N . TRP A 1 92 ? 2.547 -4.429 4.220 1.00 65.88 92 TRP A N 1
ATOM 682 C CA . TRP A 1 92 ? 3.618 -5.305 3.758 1.00 65.88 92 TRP A CA 1
ATOM 683 C C . TRP A 1 92 ? 3.630 -5.416 2.242 1.00 65.88 92 TRP A C 1
ATOM 685 O O . TRP A 1 92 ? 4.700 -5.336 1.660 1.00 65.88 92 TRP A O 1
ATOM 695 N N . ILE A 1 93 ? 2.476 -5.520 1.584 1.00 66.81 93 I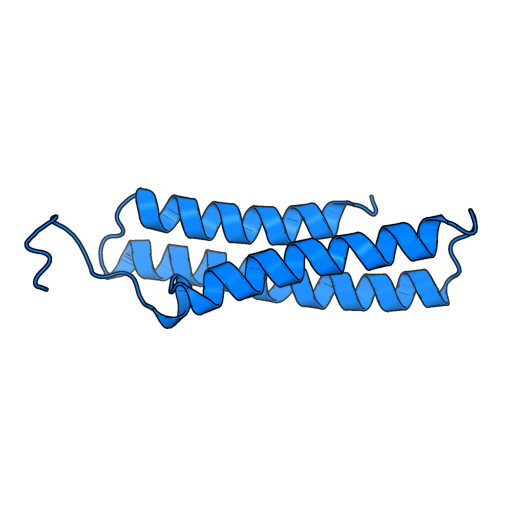LE A N 1
ATOM 696 C CA . ILE A 1 93 ? 2.391 -5.501 0.121 1.00 66.81 93 ILE A CA 1
ATOM 697 C C . ILE A 1 93 ? 2.999 -4.203 -0.416 1.00 66.81 93 ILE A C 1
ATOM 699 O O . ILE A 1 93 ? 3.909 -4.288 -1.233 1.00 66.81 93 ILE A O 1
ATOM 703 N N . ASN A 1 94 ? 2.608 -3.038 0.119 1.00 67.19 94 ASN A N 1
ATOM 704 C CA . ASN A 1 94 ? 3.211 -1.753 -0.256 1.00 67.19 94 ASN A CA 1
ATOM 705 C C . ASN A 1 94 ? 4.732 -1.737 -0.033 1.00 67.19 94 ASN A C 1
ATOM 707 O O . ASN A 1 94 ? 5.488 -1.315 -0.907 1.00 67.19 94 ASN A O 1
ATOM 711 N N . ASN A 1 95 ? 5.192 -2.227 1.118 1.00 65.06 95 ASN A N 1
ATOM 712 C CA . ASN A 1 95 ? 6.602 -2.190 1.497 1.00 65.06 95 ASN A CA 1
ATOM 713 C C . ASN A 1 95 ? 7.456 -3.225 0.738 1.00 65.06 95 ASN A C 1
ATOM 715 O O . ASN A 1 95 ? 8.639 -3.011 0.513 1.00 65.06 95 ASN A O 1
ATOM 719 N N . THR A 1 96 ? 6.869 -4.336 0.287 1.00 62.47 96 THR A N 1
ATOM 720 C CA . THR A 1 96 ? 7.587 -5.357 -0.493 1.00 62.47 96 THR A CA 1
ATOM 721 C C . THR A 1 96 ? 7.654 -4.972 -1.969 1.00 62.47 96 THR A C 1
ATOM 723 O O . THR A 1 96 ? 8.696 -5.167 -2.582 1.00 62.47 96 THR A O 1
ATOM 726 N N . SER A 1 97 ? 6.615 -4.334 -2.532 1.00 59.78 97 SER A N 1
ATOM 727 C CA . SER A 1 97 ? 6.710 -3.704 -3.864 1.00 59.78 97 SER A CA 1
ATOM 728 C C . SER A 1 97 ? 7.761 -2.590 -3.913 1.00 59.78 97 SER A C 1
ATOM 730 O O . SER A 1 97 ? 8.320 -2.316 -4.967 1.00 59.78 97 SER A O 1
ATOM 732 N N . ALA A 1 98 ? 8.065 -1.992 -2.761 1.00 55.59 98 ALA A N 1
ATOM 733 C CA . ALA A 1 98 ? 9.123 -1.008 -2.592 1.00 55.59 98 ALA A CA 1
ATOM 734 C C . ALA A 1 98 ? 10.538 -1.637 -2.505 1.00 55.59 98 ALA A C 1
ATOM 736 O O . ALA A 1 98 ? 11.515 -0.983 -2.856 1.00 55.59 98 ALA A O 1
ATOM 737 N N . LEU A 1 99 ? 10.660 -2.908 -2.094 1.00 53.22 99 LEU A N 1
ATOM 738 C CA . LEU A 1 99 ? 11.936 -3.632 -1.958 1.00 53.22 99 LEU A CA 1
ATOM 739 C C . LEU A 1 99 ? 12.426 -4.312 -3.243 1.00 53.22 99 LEU A C 1
ATOM 741 O O . LEU A 1 99 ? 13.540 -4.819 -3.250 1.00 53.22 99 LEU A O 1
ATOM 745 N N . VAL A 1 100 ? 11.646 -4.311 -4.328 1.00 57.22 100 VAL A N 1
ATOM 746 C CA . VAL A 1 100 ? 12.026 -4.947 -5.611 1.00 57.22 100 VAL A CA 1
ATOM 747 C C . VAL A 1 100 ? 13.295 -4.325 -6.240 1.00 57.22 100 VAL A C 1
ATOM 749 O O . VAL A 1 100 ? 13.821 -4.863 -7.207 1.00 57.22 100 VAL A O 1
ATOM 752 N N . PHE A 1 101 ? 13.828 -3.237 -5.670 1.00 52.50 101 PHE A N 1
ATOM 753 C CA . PHE A 1 101 ? 14.991 -2.498 -6.175 1.00 52.50 101 PHE A CA 1
ATOM 754 C C . PHE A 1 101 ? 16.219 -2.449 -5.262 1.00 52.50 101 PHE A C 1
ATOM 756 O O . PHE A 1 101 ? 17.127 -1.659 -5.520 1.00 52.50 101 PHE A O 1
ATOM 763 N N . PHE A 1 102 ? 16.266 -3.283 -4.223 1.00 45.28 102 PHE A N 1
ATOM 764 C CA . PHE A 1 102 ? 17.520 -3.631 -3.546 1.00 45.28 102 PHE A CA 1
ATOM 765 C C . PHE A 1 102 ? 17.982 -5.016 -3.993 1.00 45.28 102 PHE A C 1
ATOM 767 O O . PHE A 1 102 ? 19.209 -5.184 -4.166 1.00 45.28 102 PHE A O 1
#

Organism: Coprinopsis marcescibilis (NCBI:txid230819)

Foldseek 3Di:
DDDDDDDFDDDDCVQDNPVNLVVLVVLLVVLLVLVVVCCPVVDHDPVSVVVNVVSLVVLQVVLVVLLVVLVVCCVPGNDDVVSSVSSPVSSVSSVVSSVPPD

Sequence (102 aa):
MSSLNCTGIDPNPDISGVGVRTAIYAQAFLTLIQPIIASLDGHISEEELSDLHLLYIGILLPGCALLLSAVIQAAQYGFTAYHAIIVLYLSWINNTSALVFF

Radius of gyration: 17.01 Å; chains: 1; bounding box: 51×20×43 Å

pLDDT: mean 72.34, std 10.62, range [35.03, 85.81]

Secondary structure (DSSP, 8-state):
------SS----HHHHSHHHHHHHHHHHHHHHHHHHHHHHTS---HHHHHHHHHHHHHHHHHHHHHHHHHHHHHHHT---HHHHHHHHHHHHHHHHHHHTT-